Protein AF-A0A2R6FGX6-F1 (afdb_monomer_lite)

Foldseek 3Di:
DAQALVVLVVLQVPFDDPVVDDDWDKQAAQCLVVLLQLLQDPPRQADFDFDWDDDPPCPPVVDDDPPPHRFTETADQDPVSVVVVVVVCVVVVHDQVRDSHHYYHTPDTDTDDLCSALVLQVVDPRRVVSCVVVVDDSVRCRGRSSSSNSSNVSVVHQHDDPSNVSVDVVVDDD

Secondary structure (DSSP, 8-state):
----HHHHHHHHHHSPPGGGS---EEEESSTHHHHHHHHHSTT------EEES--GGG--TT------TT-EEEEE-SHHHHHHHHHHHHHTT--TTTSSSEEEE---EEEPPGGGTTHHHHTSTTTHHHHHHTT--HHHHHH-HHHHHHHHHHTT----HHHHHHHHHHH---

Structure (mmCIF, N/CA/C/O backbone):
data_AF-A0A2R6FGX6-F1
#
_entry.id   AF-A0A2R6FGX6-F1
#
loop_
_atom_site.group_PDB
_atom_site.id
_atom_site.type_symbol
_atom_site.label_atom_id
_atom_site.label_alt_id
_atom_site.label_comp_id
_atom_site.label_asym_id
_atom_site.label_entity_id
_atom_site.label_seq_id
_atom_site.pdbx_PDB_ins_code
_atom_site.Cartn_x
_atom_site.Cartn_y
_atom_site.Cartn_z
_atom_site.occupancy
_atom_site.B_iso_or_equiv
_atom_site.auth_seq_id
_atom_site.auth_comp_id
_atom_site.auth_asym_id
_atom_site.auth_atom_id
_atom_site.pdbx_PDB_model_num
ATOM 1 N N . MET A 1 1 ? -18.247 11.608 17.216 1.00 52.75 1 MET A N 1
ATOM 2 C CA . MET A 1 1 ? -18.459 10.147 17.323 1.00 52.75 1 MET A CA 1
ATOM 3 C C . MET A 1 1 ? -17.181 9.477 16.850 1.00 52.75 1 MET A C 1
ATOM 5 O O . MET A 1 1 ? -16.737 9.801 15.757 1.00 52.75 1 MET A O 1
ATOM 9 N N . GLU A 1 2 ? -16.521 8.686 17.693 1.00 66.75 2 GLU A N 1
ATOM 10 C CA . GLU A 1 2 ? -15.253 8.023 17.348 1.00 66.75 2 GLU A CA 1
ATOM 11 C C . GLU A 1 2 ? -15.461 6.918 16.302 1.00 66.75 2 GLU A C 1
ATOM 13 O O . GLU A 1 2 ? -16.575 6.418 16.127 1.00 66.75 2 GLU A O 1
ATOM 18 N N . LEU A 1 3 ? -14.401 6.572 15.564 1.00 82.81 3 LEU A N 1
ATOM 19 C CA . LEU A 1 3 ? -14.425 5.427 14.658 1.00 82.81 3 LEU A CA 1
ATOM 20 C C . LEU A 1 3 ? -14.544 4.158 15.508 1.00 82.81 3 LEU A C 1
ATOM 22 O O . LEU A 1 3 ? -13.632 3.842 16.261 1.00 82.81 3 LEU A O 1
ATOM 26 N N . SER A 1 4 ? -15.663 3.443 15.406 1.00 88.38 4 SER A N 1
ATOM 27 C CA . SER A 1 4 ? -15.879 2.258 16.237 1.00 88.38 4 SER A CA 1
ATOM 28 C C . SER A 1 4 ? -14.980 1.088 15.800 1.00 88.38 4 SER A C 1
ATOM 30 O O . SER A 1 4 ? -14.928 0.813 14.594 1.00 88.38 4 SER A O 1
ATOM 32 N N . PRO A 1 5 ? -14.413 0.314 16.742 1.00 93.38 5 PRO A N 1
ATOM 33 C CA . PRO A 1 5 ? -13.686 -0.928 16.458 1.00 93.38 5 PRO A CA 1
ATOM 34 C C . PRO A 1 5 ? -14.462 -1.924 15.577 1.00 93.38 5 PRO A C 1
ATOM 36 O O . PRO A 1 5 ? -13.885 -2.594 14.722 1.00 93.38 5 PRO A O 1
ATOM 39 N N . GLY A 1 6 ? -15.791 -1.989 15.733 1.00 94.06 6 GLY A N 1
ATOM 40 C CA . GLY A 1 6 ? -16.657 -2.876 14.946 1.00 94.06 6 GLY A CA 1
ATOM 41 C C . GLY A 1 6 ? -16.588 -2.625 13.436 1.00 94.06 6 GLY A C 1
ATOM 42 O O . GLY A 1 6 ? -16.419 -3.571 12.675 1.00 94.06 6 GLY A O 1
ATOM 43 N N . ILE A 1 7 ? -16.624 -1.356 13.011 1.00 93.00 7 ILE A N 1
ATOM 44 C CA . ILE A 1 7 ? -16.544 -0.972 11.588 1.00 93.00 7 ILE A CA 1
ATOM 45 C C . ILE A 1 7 ? -15.193 -1.369 10.981 1.00 93.00 7 ILE A C 1
ATOM 47 O O . ILE A 1 7 ? -15.148 -1.844 9.849 1.00 93.00 7 ILE A O 1
ATOM 51 N N . VAL A 1 8 ? -14.094 -1.208 11.727 1.00 95.88 8 VAL A N 1
ATOM 52 C CA . VAL A 1 8 ? -12.757 -1.639 11.282 1.00 95.88 8 VAL A CA 1
ATOM 53 C C . VAL A 1 8 ? -12.734 -3.153 11.076 1.00 95.88 8 VAL A C 1
ATOM 55 O O . VAL A 1 8 ? -12.351 -3.629 10.009 1.00 95.88 8 VAL A O 1
ATOM 58 N N . ARG A 1 9 ? -13.225 -3.917 12.059 1.00 95.88 9 ARG A N 1
ATOM 59 C CA . ARG A 1 9 ? -13.228 -5.384 11.997 1.00 95.88 9 ARG A CA 1
ATOM 60 C C . ARG A 1 9 ? -14.134 -5.935 10.897 1.00 95.88 9 ARG A C 1
ATOM 62 O O . ARG A 1 9 ? -13.801 -6.945 10.280 1.00 95.88 9 ARG A O 1
ATOM 69 N N . GLU A 1 10 ? -15.275 -5.297 10.662 1.00 95.94 10 GLU A N 1
ATOM 70 C CA . GLU A 1 10 ? -16.194 -5.673 9.588 1.00 95.94 10 GLU A CA 1
ATOM 71 C C . GLU A 1 10 ? -15.601 -5.381 8.209 1.00 95.94 10 GLU A C 1
ATOM 73 O O . GLU A 1 10 ? -15.636 -6.254 7.342 1.00 95.94 10 GLU A O 1
ATOM 78 N N . HIS A 1 11 ? -14.963 -4.220 8.034 1.00 96.50 11 HIS A N 1
ATOM 79 C CA . HIS A 1 11 ? -14.256 -3.892 6.797 1.00 96.50 11 HIS A CA 1
ATOM 80 C C . HIS A 1 11 ? -13.148 -4.910 6.485 1.00 96.50 11 HIS A C 1
ATOM 82 O O . HIS A 1 11 ? -13.057 -5.395 5.358 1.00 96.50 11 HIS A O 1
ATOM 88 N N . ASP A 1 12 ? -12.352 -5.287 7.488 1.00 97.19 12 ASP A N 1
ATOM 89 C CA . ASP A 1 12 ? -11.282 -6.275 7.324 1.00 97.19 12 ASP A CA 1
ATOM 90 C C . ASP A 1 12 ? -11.817 -7.670 6.989 1.00 97.19 12 ASP A C 1
ATOM 92 O O . ASP A 1 12 ? -11.253 -8.354 6.135 1.00 97.19 12 ASP A O 1
ATOM 96 N N . ARG A 1 13 ? -12.931 -8.083 7.607 1.00 96.19 13 ARG A N 1
ATOM 97 C CA . ARG A 1 13 ? -13.581 -9.373 7.329 1.00 96.19 13 ARG A CA 1
ATOM 98 C C . ARG A 1 13 ? -14.221 -9.424 5.939 1.00 96.19 13 ARG A C 1
ATOM 100 O O . ARG A 1 13 ? -14.256 -10.493 5.336 1.00 96.19 13 ARG A O 1
ATOM 107 N N . ALA A 1 14 ? -14.761 -8.307 5.460 1.00 96.00 14 ALA A N 1
ATOM 108 C CA . ALA A 1 14 ? -15.419 -8.224 4.158 1.00 96.00 14 ALA A CA 1
ATOM 109 C C . ALA A 1 14 ? -14.427 -8.152 2.984 1.00 96.00 14 ALA A C 1
ATOM 111 O O . ALA A 1 14 ? -14.812 -8.370 1.834 1.00 96.00 14 ALA A O 1
ATOM 112 N N . ALA A 1 15 ? -13.162 -7.826 3.252 1.00 96.06 15 ALA A N 1
ATOM 113 C CA . ALA A 1 15 ? -12.145 -7.714 2.222 1.00 96.06 15 ALA A CA 1
ATOM 114 C C . ALA A 1 15 ? -11.817 -9.078 1.584 1.00 96.06 15 ALA A C 1
ATOM 116 O O . AL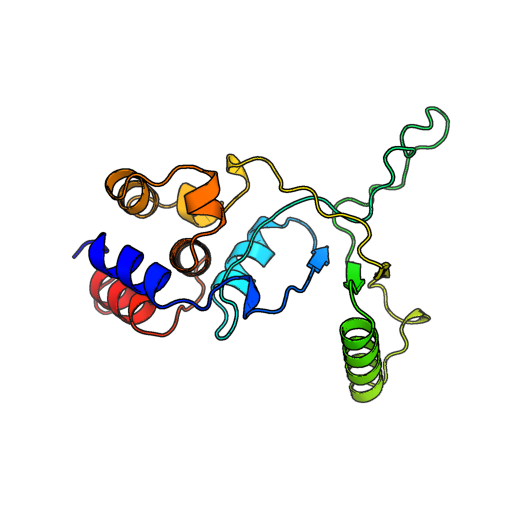A A 1 15 ? -11.733 -10.084 2.292 1.00 96.06 15 ALA A O 1
ATOM 117 N N . PRO A 1 16 ? -11.538 -9.122 0.266 1.00 96.44 16 PRO A N 1
ATOM 118 C CA . PRO A 1 16 ? -11.081 -10.340 -0.391 1.00 96.44 16 PRO A CA 1
ATOM 119 C C . PRO A 1 16 ? -9.849 -10.949 0.292 1.00 96.44 16 PRO A C 1
ATOM 121 O O . PRO A 1 16 ? -8.954 -10.229 0.763 1.00 96.44 16 PRO A O 1
ATOM 124 N N . ASP A 1 17 ? -9.787 -12.281 0.308 1.00 94.00 17 ASP A N 1
ATOM 125 C CA . ASP A 1 17 ? -8.607 -13.018 0.760 1.00 94.00 17 ASP A CA 1
ATOM 126 C C . ASP A 1 17 ? -7.388 -12.651 -0.109 1.00 94.00 17 ASP A C 1
ATOM 128 O O . ASP A 1 17 ? -7.549 -12.491 -1.324 1.00 94.00 17 ASP A O 1
ATOM 132 N N . PRO A 1 18 ? -6.174 -12.520 0.459 1.00 90.56 18 PRO A N 1
ATOM 133 C CA . PRO A 1 18 ? -4.964 -12.264 -0.316 1.00 90.56 18 PRO A CA 1
ATOM 134 C C . PRO A 1 18 ? -4.778 -13.163 -1.549 1.00 90.56 18 PRO A C 1
ATOM 136 O O . PRO A 1 18 ? -4.323 -12.665 -2.578 1.00 90.56 18 PRO A O 1
ATOM 139 N N . VAL A 1 19 ? -5.165 -14.446 -1.504 1.00 92.56 19 VAL A N 1
ATOM 140 C CA . VAL A 1 19 ? -5.026 -15.362 -2.658 1.00 92.56 19 VAL A CA 1
ATOM 141 C C . VAL A 1 19 ? -5.995 -15.055 -3.801 1.00 92.56 19 VAL A C 1
ATOM 143 O O . VAL A 1 19 ? -5.763 -15.474 -4.931 1.00 92.56 19 VAL A O 1
ATOM 146 N N . ALA A 1 20 ? -7.073 -14.324 -3.514 1.00 95.44 20 ALA A N 1
ATOM 147 C CA . ALA A 1 20 ? -8.050 -13.862 -4.494 1.00 95.44 20 ALA A CA 1
ATOM 148 C C . ALA A 1 20 ? -7.705 -12.470 -5.057 1.00 95.44 20 ALA A C 1
ATOM 150 O O . ALA A 1 20 ? -8.487 -11.903 -5.819 1.00 95.44 20 ALA A O 1
ATOM 151 N N . THR A 1 21 ? -6.556 -11.904 -4.676 1.00 96.06 21 THR A N 1
ATOM 152 C CA . THR A 1 21 ? -6.096 -10.588 -5.130 1.00 96.06 21 THR A CA 1
ATOM 153 C C . THR A 1 21 ? -4.796 -10.687 -5.914 1.00 96.06 21 THR A C 1
ATOM 155 O O . THR A 1 21 ? -3.949 -11.538 -5.651 1.00 96.06 21 THR A O 1
ATOM 158 N N . GLU A 1 22 ? -4.607 -9.770 -6.858 1.00 95.81 22 GLU A N 1
ATOM 159 C CA . GLU A 1 22 ? -3.323 -9.587 -7.530 1.00 95.81 22 GLU A CA 1
ATOM 160 C C . GLU A 1 22 ? -2.450 -8.570 -6.781 1.00 95.81 22 GLU A C 1
ATOM 162 O O . GLU A 1 22 ? -2.943 -7.688 -6.078 1.00 95.81 22 GLU A O 1
ATOM 167 N N . THR A 1 23 ? -1.127 -8.674 -6.932 1.00 95.62 23 THR A N 1
ATOM 168 C CA . THR A 1 23 ? -0.162 -7.771 -6.284 1.00 95.62 23 THR A CA 1
ATOM 169 C C . THR A 1 23 ? 0.687 -7.046 -7.318 1.00 95.62 23 THR A C 1
ATOM 171 O O . THR A 1 23 ? 1.404 -7.689 -8.081 1.00 95.62 23 THR A O 1
ATOM 174 N N . ALA A 1 24 ? 0.687 -5.714 -7.282 1.00 96.19 24 ALA A N 1
ATOM 175 C CA . ALA A 1 24 ? 1.621 -4.872 -8.029 1.00 96.19 24 ALA A CA 1
ATOM 176 C C . ALA A 1 24 ? 2.703 -4.299 -7.097 1.00 96.19 24 ALA A C 1
ATOM 178 O O . ALA A 1 24 ? 2.461 -4.082 -5.910 1.00 96.19 24 ALA A O 1
ATOM 179 N N . THR A 1 25 ? 3.917 -4.068 -7.606 1.00 96.38 25 THR A N 1
ATOM 180 C CA . THR A 1 25 ? 5.037 -3.532 -6.813 1.00 96.38 25 THR A CA 1
ATOM 181 C C . THR A 1 25 ? 5.712 -2.377 -7.541 1.00 96.38 25 THR A C 1
ATOM 183 O O . THR A 1 25 ? 6.096 -2.493 -8.705 1.00 96.38 25 THR A O 1
ATOM 186 N N . PHE A 1 26 ? 5.885 -1.264 -6.828 1.00 94.25 26 PHE A N 1
ATOM 187 C CA . PHE A 1 26 ? 6.415 -0.015 -7.367 1.00 94.25 26 PHE A CA 1
ATOM 188 C C . PHE A 1 26 ? 7.494 0.565 -6.444 1.00 94.25 26 PHE A C 1
ATOM 190 O O . PHE A 1 26 ? 7.370 0.504 -5.222 1.00 94.25 26 PHE A O 1
ATOM 197 N N . GLY A 1 27 ? 8.525 1.173 -7.028 1.00 92.00 27 GLY A N 1
ATOM 198 C CA . GLY A 1 27 ? 9.424 2.118 -6.368 1.00 92.00 27 GLY A CA 1
ATOM 199 C C . GLY A 1 27 ? 9.076 3.530 -6.829 1.00 92.00 27 GLY A C 1
ATOM 200 O O . GLY A 1 27 ? 9.127 3.796 -8.024 1.00 92.00 27 GLY A O 1
ATOM 201 N N . LEU A 1 28 ? 8.664 4.410 -5.912 1.00 91.06 28 LEU A N 1
ATOM 202 C CA . LEU A 1 28 ? 8.098 5.733 -6.236 1.00 91.06 28 LEU A CA 1
ATOM 203 C C . LEU A 1 28 ? 8.586 6.823 -5.271 1.00 91.06 28 LEU A C 1
ATOM 205 O O . LEU A 1 28 ? 7.811 7.658 -4.806 1.00 91.06 28 LEU A O 1
ATOM 209 N N . GLY A 1 29 ? 9.866 6.798 -4.904 1.00 87.62 29 GLY A N 1
ATOM 210 C CA . GLY A 1 29 ? 10.372 7.729 -3.899 1.00 87.62 29 GLY A CA 1
ATOM 211 C C . GLY A 1 29 ? 10.193 7.229 -2.460 1.00 87.62 29 GLY A C 1
ATOM 212 O O . GLY A 1 29 ? 10.322 6.036 -2.182 1.00 87.62 29 GLY A O 1
ATOM 213 N N . CYS A 1 30 ? 9.923 8.162 -1.537 1.00 91.81 30 CYS A N 1
ATOM 214 C CA . CYS A 1 30 ? 9.548 7.834 -0.162 1.00 91.81 30 CYS A CA 1
ATOM 215 C C . CYS A 1 30 ? 8.234 7.065 -0.214 1.00 91.81 30 CYS A C 1
ATOM 217 O O . CYS A 1 30 ? 7.260 7.576 -0.759 1.00 91.81 30 CYS A O 1
ATOM 219 N N . PHE A 1 31 ? 8.190 5.863 0.349 1.00 95.56 31 PHE A N 1
ATOM 220 C CA . PHE A 1 31 ? 7.034 4.983 0.209 1.00 95.56 31 PHE A CA 1
ATOM 221 C C . PHE A 1 31 ? 5.832 5.387 1.076 1.00 95.56 31 PHE A C 1
ATOM 223 O O . PHE A 1 31 ? 4.740 4.900 0.815 1.00 95.56 31 PHE A O 1
ATOM 230 N N . TRP A 1 32 ? 5.978 6.292 2.054 1.00 97.12 32 TRP A N 1
ATOM 231 C CA . TRP A 1 32 ? 4.857 6.726 2.905 1.00 97.12 32 TRP A CA 1
ATOM 232 C C . TRP A 1 32 ? 3.740 7.416 2.116 1.00 97.12 32 TRP A C 1
ATOM 234 O O . TRP A 1 32 ? 2.565 7.133 2.331 1.00 97.12 32 TRP A O 1
ATOM 244 N N . GLY A 1 33 ? 4.105 8.292 1.174 1.00 96.19 33 GLY A N 1
ATOM 245 C CA . GLY A 1 33 ? 3.138 8.971 0.307 1.00 96.19 33 GLY A CA 1
ATOM 246 C C . GLY A 1 33 ? 2.371 7.986 -0.588 1.00 96.19 33 GLY A C 1
ATOM 247 O O . GLY A 1 33 ? 1.144 7.960 -0.536 1.00 96.19 33 GLY A O 1
ATOM 248 N N . PRO A 1 34 ? 3.061 7.143 -1.381 1.00 97.38 34 PRO A N 1
ATOM 249 C CA . PRO A 1 34 ? 2.441 6.073 -2.155 1.00 97.38 34 PRO A CA 1
ATOM 250 C C . PRO A 1 34 ? 1.594 5.107 -1.316 1.00 97.38 34 PRO A C 1
ATOM 252 O O . PRO A 1 34 ? 0.500 4.776 -1.754 1.00 97.38 34 PRO A O 1
ATOM 255 N N . ASP A 1 35 ? 2.043 4.690 -0.127 1.00 98.56 35 ASP A N 1
ATOM 256 C CA . ASP A 1 35 ? 1.280 3.800 0.763 1.00 98.56 35 ASP A CA 1
ATOM 257 C C . ASP A 1 35 ? -0.091 4.387 1.106 1.00 98.56 35 ASP A C 1
ATOM 259 O O . ASP A 1 35 ? -1.117 3.737 0.915 1.00 98.56 35 ASP A O 1
ATOM 263 N N . ALA A 1 36 ? -0.125 5.651 1.532 1.00 98.19 36 ALA A N 1
ATOM 264 C CA 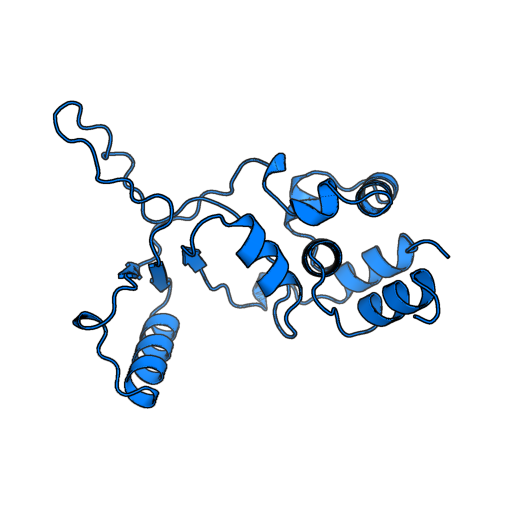. ALA A 1 36 ? -1.373 6.338 1.838 1.00 98.19 36 ALA A CA 1
ATOM 265 C C . ALA A 1 36 ? -2.228 6.570 0.582 1.00 98.19 36 ALA A C 1
ATOM 267 O O . ALA A 1 36 ? -3.432 6.307 0.585 1.00 98.19 36 ALA A O 1
ATOM 268 N N . ARG A 1 37 ? -1.607 7.018 -0.517 1.00 97.69 37 ARG A N 1
ATOM 269 C CA . ARG A 1 37 ? -2.317 7.323 -1.763 1.00 97.69 37 ARG A CA 1
ATOM 270 C C . ARG A 1 37 ? -2.969 6.086 -2.369 1.00 97.69 37 ARG A C 1
ATOM 272 O O . ARG A 1 37 ? -4.151 6.139 -2.681 1.00 97.69 37 ARG A O 1
ATOM 279 N N . PHE A 1 38 ? -2.224 4.991 -2.537 1.00 98.12 38 PHE A N 1
ATOM 280 C CA . PHE A 1 38 ? -2.783 3.733 -3.037 1.00 98.12 38 PHE A CA 1
ATOM 281 C C . PHE A 1 38 ? -3.770 3.134 -2.042 1.00 98.12 38 PHE A C 1
ATOM 283 O O . PHE A 1 38 ? -4.813 2.647 -2.467 1.00 98.12 38 PHE A O 1
ATOM 290 N N . GLY A 1 39 ? -3.487 3.225 -0.738 1.00 97.81 39 GLY A N 1
ATOM 291 C CA . GLY A 1 39 ? -4.383 2.758 0.313 1.00 97.81 39 GLY A CA 1
ATOM 292 C C . GLY A 1 39 ? -5.790 3.336 0.173 1.00 97.81 39 GLY A C 1
ATOM 293 O O . GLY A 1 39 ? -6.760 2.594 0.275 1.00 97.81 39 GLY A O 1
ATOM 294 N N . ALA A 1 40 ? -5.925 4.617 -0.174 1.00 97.12 40 ALA A N 1
ATOM 295 C CA . ALA A 1 40 ? -7.224 5.261 -0.371 1.00 97.12 40 ALA A CA 1
ATOM 296 C C . ALA A 1 40 ? -7.992 4.817 -1.634 1.00 97.12 40 ALA A C 1
ATOM 298 O O . ALA A 1 40 ? -9.216 4.928 -1.664 1.00 97.12 40 ALA A O 1
ATOM 299 N N . LEU A 1 41 ? -7.317 4.298 -2.667 1.00 96.44 41 LEU A N 1
ATOM 300 C CA . LEU A 1 41 ? -7.952 4.022 -3.962 1.00 96.44 41 LEU A CA 1
ATOM 301 C C . LEU A 1 41 ? -8.981 2.890 -3.890 1.00 96.44 41 LEU A C 1
ATOM 303 O O . LEU A 1 41 ? -8.776 1.869 -3.231 1.00 96.44 41 LEU A O 1
ATOM 307 N N . GLU A 1 42 ? -10.082 3.044 -4.620 1.00 93.38 42 GLU A N 1
ATOM 308 C CA . GLU A 1 42 ? -11.034 1.959 -4.847 1.00 93.38 42 GLU A CA 1
ATOM 309 C C . GLU A 1 42 ? -10.360 0.801 -5.605 1.00 93.38 42 GLU A C 1
ATOM 311 O O . GLU A 1 42 ? -9.502 1.014 -6.461 1.00 93.38 42 GLU A O 1
ATOM 316 N N . GLY A 1 43 ? -10.692 -0.438 -5.241 1.00 94.62 43 GLY A N 1
ATOM 317 C CA . GLY A 1 43 ? -10.073 -1.647 -5.798 1.00 94.62 43 GLY A CA 1
ATOM 318 C C . GLY A 1 43 ? -8.737 -2.047 -5.156 1.00 94.62 43 GLY A C 1
ATOM 319 O O . GLY A 1 43 ? -8.395 -3.228 -5.165 1.00 94.62 43 GLY A O 1
ATOM 320 N N . VAL A 1 44 ? -8.006 -1.125 -4.517 1.00 97.25 44 VAL A N 1
ATOM 321 C CA . VAL A 1 44 ? -6.829 -1.487 -3.706 1.00 97.25 44 VAL A CA 1
ATOM 322 C C . VAL A 1 44 ? -7.297 -2.035 -2.362 1.00 97.25 44 VAL A C 1
ATOM 324 O O . VAL A 1 44 ? -7.904 -1.315 -1.572 1.00 97.25 44 VAL A O 1
ATOM 327 N N . VAL A 1 45 ? -7.017 -3.311 -2.095 1.00 97.50 45 VAL A N 1
ATOM 328 C CA . VAL A 1 45 ? -7.462 -3.977 -0.860 1.00 97.50 45 VAL A CA 1
ATOM 329 C C . VAL A 1 45 ? -6.482 -3.741 0.288 1.00 97.50 45 VAL A C 1
ATOM 331 O O . VAL A 1 45 ? -6.899 -3.403 1.388 1.00 97.50 45 VAL A O 1
ATOM 334 N N . ARG A 1 46 ? -5.177 -3.907 0.041 1.00 97.75 46 ARG A N 1
ATOM 335 C CA . ARG A 1 46 ? -4.104 -3.793 1.041 1.00 97.75 46 ARG A CA 1
ATOM 336 C C . ARG A 1 46 ? -2.898 -3.089 0.436 1.00 97.75 46 ARG A C 1
ATOM 338 O O . ARG A 1 46 ? -2.662 -3.170 -0.769 1.00 97.75 46 ARG A O 1
ATOM 345 N N . THR A 1 47 ? -2.104 -2.456 1.287 1.00 98.44 47 THR A N 1
ATOM 346 C CA . THR A 1 47 ? -0.807 -1.876 0.928 1.00 98.44 47 THR A CA 1
ATOM 347 C C . THR A 1 47 ? 0.233 -2.262 1.969 1.00 98.44 47 THR A C 1
ATOM 349 O O . THR A 1 47 ? -0.087 -2.436 3.142 1.00 98.44 47 THR A O 1
ATOM 352 N N . ARG A 1 48 ? 1.491 -2.391 1.557 1.00 97.88 48 ARG A N 1
ATOM 353 C CA . ARG A 1 48 ? 2.636 -2.580 2.455 1.00 97.88 48 ARG A CA 1
ATOM 354 C C . ARG A 1 48 ? 3.862 -1.937 1.840 1.00 97.88 48 ARG A C 1
ATOM 356 O O . ARG A 1 48 ? 4.000 -1.913 0.616 1.00 97.88 48 ARG A O 1
ATOM 363 N N . VAL A 1 49 ? 4.757 -1.454 2.686 1.00 98.25 49 VAL A N 1
ATOM 364 C CA . VAL A 1 49 ? 5.979 -0.775 2.250 1.00 98.25 49 VAL A CA 1
ATOM 365 C C . VAL A 1 49 ? 7.212 -1.612 2.538 1.00 98.25 49 VAL A C 1
ATOM 367 O O . VAL A 1 49 ? 7.212 -2.462 3.432 1.00 98.25 49 VAL A O 1
ATOM 370 N N . GLY A 1 50 ? 8.254 -1.421 1.735 1.00 95.81 50 GLY A N 1
ATOM 371 C CA . GLY A 1 50 ? 9.437 -2.262 1.790 1.00 95.81 50 GLY A CA 1
ATOM 372 C C . GLY A 1 50 ? 10.468 -1.943 0.726 1.00 95.81 50 GLY A C 1
ATOM 373 O O . GLY A 1 50 ? 10.402 -0.924 0.036 1.00 95.81 50 GLY A O 1
ATOM 374 N N . TYR A 1 51 ? 11.425 -2.852 0.613 1.00 93.38 51 TYR A N 1
ATOM 375 C CA . TYR A 1 51 ? 12.604 -2.731 -0.226 1.00 93.38 51 TYR A CA 1
ATOM 376 C C . TYR A 1 51 ? 12.604 -3.828 -1.300 1.00 93.38 51 TYR A C 1
ATOM 378 O O . TYR A 1 51 ? 12.385 -5.007 -1.009 1.00 93.38 51 TYR A O 1
ATOM 386 N N . ALA A 1 52 ? 12.869 -3.440 -2.547 1.00 90.19 52 ALA A N 1
ATOM 387 C CA . ALA A 1 52 ? 12.972 -4.326 -3.707 1.00 90.19 52 ALA A CA 1
ATOM 388 C C . ALA A 1 52 ? 13.977 -3.758 -4.729 1.00 90.19 52 ALA A C 1
ATOM 390 O O . ALA A 1 52 ? 14.314 -2.576 -4.678 1.00 90.19 52 ALA A O 1
ATOM 391 N N . GLY A 1 53 ? 14.476 -4.599 -5.641 1.00 83.69 53 GLY A N 1
ATOM 392 C CA . GLY A 1 53 ? 15.398 -4.192 -6.719 1.00 83.69 53 GLY A CA 1
ATOM 393 C C . GLY A 1 53 ? 16.864 -3.985 -6.309 1.00 83.69 53 GLY A C 1
ATOM 394 O O . GLY A 1 53 ? 17.684 -3.585 -7.130 1.00 83.69 53 GLY A O 1
ATOM 395 N N . GLY A 1 54 ? 17.218 -4.248 -5.048 1.00 73.75 54 GLY A N 1
ATOM 396 C CA . GLY A 1 54 ? 18.608 -4.273 -4.589 1.00 73.75 54 GLY A CA 1
ATOM 397 C C . GLY A 1 54 ? 19.233 -5.664 -4.713 1.00 73.75 54 GLY A C 1
ATOM 398 O O . GLY A 1 54 ? 18.581 -6.671 -4.446 1.00 73.75 54 GLY A O 1
ATOM 399 N N . THR A 1 55 ? 20.519 -5.726 -5.048 1.00 60.94 55 THR A N 1
ATOM 400 C CA . THR A 1 55 ? 21.339 -6.942 -4.935 1.00 60.94 55 THR A CA 1
ATOM 401 C C . THR A 1 55 ? 22.034 -6.948 -3.571 1.00 60.94 55 THR A C 1
ATOM 403 O O . THR A 1 55 ? 22.640 -5.942 -3.199 1.00 60.94 55 THR A O 1
ATOM 406 N N . ARG A 1 56 ? 22.002 -8.063 -2.818 1.00 51.34 56 ARG A N 1
ATOM 407 C CA . ARG A 1 56 ? 22.797 -8.198 -1.570 1.00 51.34 56 ARG A CA 1
ATOM 408 C C . ARG A 1 56 ? 24.302 -8.001 -1.817 1.00 51.34 56 ARG A C 1
ATOM 410 O O . ARG A 1 56 ? 24.999 -7.540 -0.922 1.00 51.34 56 ARG A O 1
ATOM 417 N N . ASP A 1 57 ? 24.759 -8.239 -3.045 1.00 47.97 57 ASP A N 1
ATOM 418 C CA . ASP A 1 57 ? 26.150 -8.069 -3.488 1.00 47.97 57 ASP A CA 1
ATOM 419 C C . ASP A 1 57 ? 26.552 -6.608 -3.777 1.00 47.97 57 ASP A C 1
ATOM 421 O O . ASP A 1 57 ? 27.653 -6.348 -4.250 1.00 47.97 57 ASP A O 1
ATOM 425 N N . ALA A 1 58 ? 25.688 -5.621 -3.501 1.00 49.16 58 ALA A N 1
ATOM 426 C CA . ALA A 1 58 ? 25.998 -4.204 -3.731 1.00 49.16 58 ALA A CA 1
ATOM 427 C C . ALA A 1 58 ? 26.977 -3.594 -2.704 1.00 49.16 58 ALA A C 1
ATOM 429 O O . ALA A 1 58 ? 27.288 -2.407 -2.801 1.00 49.16 58 ALA A O 1
ATOM 430 N N . HIS A 1 59 ? 27.478 -4.375 -1.740 1.00 45.78 59 HIS A N 1
ATOM 431 C CA . HIS A 1 59 ? 28.569 -3.951 -0.862 1.00 45.78 59 HIS A CA 1
ATOM 432 C C . HIS A 1 59 ? 29.936 -4.231 -1.516 1.00 45.78 59 HIS A C 1
ATOM 434 O O . HIS A 1 59 ? 30.756 -4.980 -0.990 1.00 45.78 59 HIS A O 1
ATOM 440 N N . ASP A 1 60 ? 30.196 -3.609 -2.666 1.00 48.12 60 ASP A N 1
ATOM 441 C CA . ASP A 1 60 ? 31.549 -3.491 -3.214 1.00 48.12 60 ASP A CA 1
ATOM 442 C C . ASP A 1 60 ? 32.200 -2.228 -2.617 1.00 48.12 60 ASP A C 1
ATOM 444 O O . ASP A 1 60 ? 31.768 -1.114 -2.931 1.00 48.12 60 ASP A O 1
ATOM 448 N N . PRO A 1 61 ? 33.227 -2.352 -1.755 1.00 50.28 61 PRO A N 1
ATOM 449 C CA . PRO A 1 61 ? 33.884 -1.199 -1.138 1.00 50.28 61 PRO A CA 1
ATOM 450 C C . PRO A 1 61 ? 34.579 -0.275 -2.155 1.00 50.28 61 PRO A C 1
ATOM 452 O O . PRO A 1 61 ? 34.916 0.854 -1.806 1.00 50.28 61 PRO A O 1
ATOM 455 N N . ASN A 1 62 ? 34.763 -0.713 -3.406 1.00 46.50 62 ASN A N 1
ATOM 456 C CA . ASN A 1 62 ? 35.345 0.077 -4.494 1.00 46.50 62 ASN A CA 1
ATOM 457 C C . ASN A 1 62 ? 34.291 0.691 -5.431 1.00 46.50 62 ASN A C 1
ATOM 459 O O . ASN A 1 62 ? 34.643 1.412 -6.368 1.00 46.50 62 ASN A O 1
ATOM 463 N N . ARG A 1 63 ? 32.997 0.431 -5.200 1.00 43.53 63 ARG A N 1
ATOM 464 C CA . ARG A 1 63 ? 31.903 0.906 -6.053 1.00 43.53 63 ARG A CA 1
ATOM 465 C C . ARG A 1 63 ? 30.736 1.415 -5.215 1.00 43.53 63 ARG A C 1
ATOM 467 O O . ARG A 1 63 ? 29.834 0.677 -4.835 1.00 43.53 63 ARG A O 1
ATOM 474 N N . GLN A 1 64 ? 30.688 2.731 -5.023 1.00 45.44 64 GLN A N 1
ATOM 475 C CA . GLN A 1 64 ? 29.497 3.395 -4.502 1.00 45.44 64 GLN A CA 1
ATOM 476 C C . GLN A 1 64 ? 28.368 3.283 -5.539 1.00 45.44 64 GLN A C 1
ATOM 478 O O . GLN A 1 64 ? 28.438 3.878 -6.619 1.00 45.44 64 GLN A O 1
ATOM 483 N N . VAL A 1 65 ? 27.299 2.547 -5.229 1.00 52.81 65 VAL A N 1
ATOM 484 C CA . VAL A 1 65 ? 26.072 2.623 -6.031 1.00 52.81 65 VAL A CA 1
ATOM 485 C C . VAL A 1 65 ? 25.560 4.069 -6.015 1.00 52.81 65 VAL A C 1
ATOM 487 O O . VAL A 1 65 ? 25.431 4.684 -4.952 1.00 52.81 65 VAL A O 1
ATOM 490 N N . ARG A 1 66 ? 25.279 4.651 -7.192 1.00 58.69 66 ARG A N 1
ATOM 491 C CA . ARG A 1 66 ? 24.545 5.927 -7.261 1.00 58.69 66 ARG A CA 1
ATOM 492 C C . ARG A 1 66 ? 23.223 5.690 -6.539 1.00 58.69 66 ARG A C 1
ATOM 494 O O . ARG A 1 66 ? 22.537 4.753 -6.926 1.00 58.69 66 ARG A O 1
ATOM 501 N N . LYS A 1 67 ? 22.915 6.465 -5.490 1.00 59.81 67 LYS A N 1
ATOM 502 C CA . LYS A 1 67 ? 21.738 6.282 -4.616 1.00 59.81 67 LYS A CA 1
ATOM 503 C C . LYS A 1 67 ? 20.520 5.820 -5.434 1.00 59.81 67 LYS A C 1
ATOM 505 O O . LYS A 1 67 ? 19.926 6.613 -6.156 1.00 59.81 67 LYS A O 1
ATOM 510 N N . THR A 1 68 ? 20.202 4.527 -5.366 1.00 61.28 68 THR A N 1
ATOM 511 C CA . THR A 1 68 ? 19.045 3.925 -6.052 1.00 61.28 68 THR A CA 1
ATOM 512 C C . THR A 1 68 ? 17.764 4.129 -5.253 1.00 61.28 68 THR A C 1
ATOM 514 O O . THR A 1 68 ? 16.666 4.018 -5.793 1.00 61.28 68 THR A O 1
ATOM 517 N N . GLN A 1 69 ? 17.908 4.477 -3.970 1.00 63.03 69 GLN A N 1
ATOM 518 C CA . GLN A 1 69 ? 16.828 4.969 -3.132 1.00 63.03 69 GLN A CA 1
ATOM 519 C C . GLN A 1 69 ? 16.151 6.144 -3.848 1.00 63.03 69 GLN A C 1
ATOM 521 O O . GLN A 1 69 ? 16.830 7.052 -4.325 1.00 63.03 69 GLN A O 1
ATOM 526 N N . TYR A 1 70 ? 14.822 6.111 -3.909 1.00 63.53 70 TYR A N 1
ATOM 527 C CA . TYR A 1 70 ? 13.963 7.102 -4.563 1.00 63.53 70 TYR A CA 1
ATOM 528 C C . TYR A 1 70 ? 13.857 7.057 -6.096 1.00 63.53 70 TYR A C 1
ATOM 530 O O . TYR A 1 70 ? 13.201 7.923 -6.670 1.00 63.53 70 TYR A O 1
ATOM 538 N N . GLN A 1 71 ? 14.438 6.064 -6.775 1.00 77.00 71 GLN A N 1
ATOM 539 C CA . GLN A 1 71 ? 14.209 5.899 -8.214 1.00 77.00 71 GLN A CA 1
ATOM 540 C C . GLN A 1 71 ? 12.789 5.405 -8.521 1.00 77.00 71 GLN A C 1
ATOM 542 O O . GLN A 1 71 ? 12.200 4.654 -7.743 1.00 77.00 71 GLN A O 1
ATOM 547 N N . ASN A 1 72 ? 12.273 5.808 -9.686 1.00 82.44 72 ASN A N 1
ATOM 548 C CA . ASN A 1 72 ? 11.005 5.316 -10.215 1.00 82.44 72 ASN A CA 1
ATOM 549 C C . ASN A 1 72 ? 11.223 3.950 -10.869 1.00 82.44 72 ASN A C 1
ATOM 551 O O . ASN A 1 72 ? 11.958 3.846 -11.856 1.00 82.44 72 ASN A O 1
ATOM 555 N N . VAL A 1 73 ? 10.594 2.913 -10.321 1.00 87.94 73 VAL A N 1
ATOM 556 C CA . VAL A 1 73 ? 10.688 1.537 -10.817 1.00 87.94 73 VAL A CA 1
ATOM 557 C C . VAL A 1 73 ? 9.309 0.891 -10.799 1.00 87.94 73 VAL A C 1
ATOM 559 O O . VAL A 1 73 ? 8.593 0.978 -9.803 1.00 87.94 73 VAL A O 1
ATOM 562 N N . VAL A 1 74 ? 8.944 0.200 -11.872 1.00 89.31 74 VAL A N 1
ATOM 563 C CA . VAL A 1 74 ? 7.815 -0.732 -11.882 1.00 89.31 74 VAL A CA 1
ATOM 564 C C . VAL A 1 74 ? 8.368 -2.148 -11.926 1.00 89.31 74 VAL A C 1
ATOM 566 O O . VAL A 1 74 ? 9.120 -2.495 -12.837 1.00 89.31 74 VAL A O 1
ATOM 569 N N . PHE A 1 75 ? 7.994 -2.974 -10.950 1.00 91.50 75 PHE A N 1
ATOM 570 C CA . PHE A 1 75 ? 8.423 -4.365 -10.899 1.00 91.50 75 PHE A CA 1
ATOM 571 C C . PHE A 1 75 ? 7.317 -5.288 -11.422 1.00 91.50 75 PHE A C 1
ATOM 573 O O . PHE A 1 75 ? 6.279 -5.457 -10.785 1.00 91.50 75 PHE A O 1
ATOM 580 N N . ALA A 1 76 ? 7.558 -5.923 -12.567 1.00 91.81 76 ALA A N 1
ATOM 581 C CA . ALA A 1 76 ? 6.694 -6.945 -13.142 1.00 91.81 76 ALA A CA 1
ATOM 582 C C . ALA A 1 76 ? 7.103 -8.340 -12.638 1.00 91.81 76 ALA A C 1
ATOM 584 O O . ALA A 1 76 ? 8.126 -8.912 -13.048 1.00 91.81 76 ALA A O 1
ATOM 585 N N . ALA A 1 77 ? 6.296 -8.893 -11.736 1.00 91.38 77 ALA A N 1
ATOM 586 C CA . ALA A 1 77 ? 6.475 -10.222 -11.161 1.00 91.38 77 ALA A CA 1
ATOM 587 C C . ALA A 1 77 ? 6.025 -11.335 -12.123 1.00 91.38 77 ALA A C 1
ATOM 589 O O . ALA A 1 77 ? 6.659 -12.388 -12.180 1.00 91.38 77 ALA A O 1
ATOM 590 N N . THR A 1 78 ? 4.982 -11.093 -12.924 1.00 93.44 78 THR A N 1
ATOM 591 C CA . THR A 1 78 ? 4.385 -12.088 -13.837 1.00 93.44 78 THR A CA 1
ATOM 592 C C . THR A 1 78 ? 4.494 -11.678 -15.308 1.00 93.44 78 THR A C 1
ATOM 594 O O . THR A 1 78 ? 4.800 -10.528 -15.624 1.00 93.44 78 THR A O 1
ATOM 597 N N . ALA A 1 79 ? 4.260 -12.625 -16.226 1.00 93.06 79 ALA A N 1
ATOM 598 C CA . ALA A 1 79 ? 4.168 -12.333 -17.661 1.00 93.06 79 ALA A CA 1
ATOM 599 C C . ALA A 1 79 ? 2.986 -11.401 -17.970 1.00 93.06 79 ALA A C 1
ATOM 601 O O . ALA A 1 79 ? 3.186 -10.382 -18.620 1.00 93.06 79 ALA A O 1
ATOM 602 N N . ALA A 1 80 ? 1.815 -11.670 -17.381 1.00 94.38 80 ALA A N 1
ATOM 603 C CA . ALA A 1 80 ? 0.631 -10.822 -17.517 1.00 94.38 80 ALA A CA 1
ATOM 604 C C . ALA A 1 80 ? 0.904 -9.365 -17.100 1.00 94.38 80 ALA A C 1
ATOM 606 O O . ALA A 1 80 ? 0.513 -8.437 -17.793 1.00 94.38 80 ALA A O 1
ATOM 607 N N . GLN A 1 81 ? 1.664 -9.133 -16.022 1.00 95.12 81 GLN A N 1
ATOM 608 C CA . GLN A 1 81 ? 2.057 -7.772 -15.637 1.00 95.12 81 GLN A CA 1
ATOM 609 C C . GLN A 1 81 ? 2.973 -7.099 -16.663 1.00 95.12 81 GLN A C 1
ATOM 611 O O . GLN A 1 81 ? 2.853 -5.895 -16.879 1.00 95.12 81 GLN A O 1
ATOM 616 N N . ARG A 1 82 ? 3.885 -7.846 -17.305 1.00 92.62 82 ARG A N 1
ATOM 617 C CA . ARG A 1 82 ? 4.718 -7.300 -18.392 1.00 92.62 82 ARG A CA 1
ATOM 618 C C . ARG A 1 82 ? 3.865 -6.933 -19.603 1.00 92.62 82 ARG A C 1
ATOM 620 O O . ARG A 1 82 ? 4.081 -5.871 -20.173 1.00 92.62 82 ARG A O 1
ATOM 627 N N . GLU A 1 83 ? 2.903 -7.779 -19.960 1.00 94.38 83 GLU A N 1
ATOM 628 C CA . GLU A 1 83 ? 1.971 -7.542 -21.068 1.00 94.38 83 GLU A CA 1
ATOM 629 C C . GLU A 1 83 ? 1.087 -6.319 -20.802 1.00 94.38 83 GLU A C 1
ATOM 631 O O . GLU A 1 83 ? 1.012 -5.429 -21.646 1.00 94.38 83 GLU A O 1
ATOM 636 N N . THR A 1 84 ? 0.518 -6.200 -19.599 1.00 94.88 84 THR A N 1
ATOM 637 C CA . THR A 1 84 ? -0.242 -5.011 -19.185 1.00 94.88 84 THR A CA 1
ATOM 638 C C . THR A 1 84 ? 0.607 -3.744 -19.266 1.00 94.88 84 THR A C 1
ATOM 640 O O . THR A 1 84 ? 0.137 -2.719 -19.752 1.00 94.88 84 THR A O 1
ATOM 643 N N . LEU A 1 85 ? 1.872 -3.787 -18.827 1.00 92.50 85 LEU A N 1
ATOM 644 C CA . LEU A 1 85 ? 2.766 -2.629 -18.935 1.00 92.50 85 LEU A CA 1
ATOM 645 C C . LEU A 1 85 ? 3.076 -2.271 -20.388 1.00 92.50 85 LEU A C 1
ATOM 647 O O . LEU A 1 85 ? 3.060 -1.090 -20.721 1.00 92.50 85 LEU A O 1
ATOM 651 N N . ALA A 1 86 ? 3.330 -3.262 -21.244 1.00 91.50 86 ALA A N 1
ATOM 652 C CA . ALA A 1 86 ? 3.545 -3.033 -22.669 1.00 91.50 86 ALA A CA 1
ATOM 653 C C . ALA A 1 86 ? 2.323 -2.362 -23.318 1.00 91.50 86 ALA A C 1
ATOM 655 O O . ALA A 1 86 ? 2.486 -1.346 -23.990 1.00 91.50 86 ALA A O 1
ATOM 656 N N . ALA A 1 87 ? 1.113 -2.850 -23.029 1.00 94.31 87 ALA A N 1
ATOM 657 C CA . ALA A 1 87 ? -0.127 -2.264 -23.535 1.00 94.31 87 ALA A CA 1
ATOM 658 C C . ALA A 1 87 ? -0.331 -0.815 -23.054 1.00 94.31 87 ALA A C 1
ATOM 660 O O . ALA A 1 87 ? -0.667 0.057 -23.849 1.00 94.31 87 ALA A O 1
ATOM 661 N N . VAL A 1 88 ? -0.063 -0.523 -21.774 1.00 93.06 88 VAL A N 1
ATOM 662 C CA . VAL A 1 88 ? -0.161 0.846 -21.228 1.00 93.06 88 VAL A CA 1
ATOM 663 C C . VAL A 1 88 ? 0.850 1.796 -21.876 1.00 93.06 88 VAL A C 1
ATOM 665 O O . VAL A 1 88 ? 0.544 2.971 -22.083 1.00 93.06 88 VAL A O 1
ATOM 668 N N . LEU A 1 89 ? 2.066 1.327 -22.166 1.00 91.25 89 LEU A N 1
ATOM 669 C CA . LEU A 1 89 ? 3.067 2.133 -22.866 1.00 91.25 89 LEU A CA 1
ATOM 670 C C . LEU A 1 89 ? 2.638 2.410 -24.307 1.00 91.25 89 LEU A C 1
ATOM 672 O O . LEU A 1 89 ? 2.682 3.563 -24.730 1.00 91.25 89 LEU A O 1
ATOM 676 N N . GLU A 1 90 ? 2.168 1.385 -25.018 1.00 94.25 90 GLU A N 1
ATOM 677 C CA . GLU A 1 90 ? 1.668 1.497 -26.389 1.00 94.25 90 GLU A CA 1
ATOM 678 C C . GLU A 1 90 ? 0.491 2.475 -26.487 1.00 94.25 90 GLU A C 1
ATOM 680 O O . GLU A 1 90 ? 0.545 3.411 -27.284 1.00 94.25 90 GLU A O 1
ATOM 685 N N . GLU A 1 91 ? -0.515 2.337 -25.617 1.00 95.31 91 GLU A N 1
ATOM 686 C CA . GLU A 1 91 ? -1.674 3.240 -25.543 1.00 95.31 91 GLU A CA 1
ATOM 687 C C . GLU A 1 91 ? -1.248 4.705 -25.354 1.00 95.31 91 GLU A C 1
ATOM 689 O O . GLU A 1 91 ? -1.863 5.628 -25.889 1.00 95.31 91 GLU A O 1
ATOM 694 N N . ARG A 1 92 ? -0.160 4.930 -24.612 1.00 92.12 92 ARG A N 1
ATOM 695 C CA . ARG A 1 92 ? 0.383 6.264 -24.326 1.00 92.12 92 ARG A CA 1
ATOM 696 C C . ARG A 1 92 ? 1.406 6.744 -25.355 1.00 92.12 92 ARG A C 1
ATOM 698 O O . ARG A 1 92 ? 1.935 7.842 -25.191 1.00 92.12 92 ARG A O 1
ATOM 705 N N . GLY A 1 93 ? 1.715 5.946 -26.378 1.00 92.44 93 GLY A N 1
ATOM 706 C CA . GLY A 1 93 ? 2.763 6.246 -27.356 1.00 92.44 93 GLY A CA 1
ATOM 707 C C . GLY A 1 93 ? 4.167 6.327 -26.745 1.00 92.44 93 GLY A C 1
ATOM 708 O O . GLY A 1 93 ? 5.020 7.057 -27.247 1.00 92.44 93 GLY A O 1
ATOM 709 N N . LEU A 1 94 ? 4.406 5.622 -25.638 1.00 89.38 94 LEU A N 1
ATOM 710 C CA . LEU A 1 94 ? 5.680 5.585 -24.924 1.00 89.38 94 LEU A CA 1
ATOM 711 C C . LEU A 1 94 ? 6.443 4.300 -25.254 1.00 89.38 94 LEU A C 1
ATOM 713 O O . LEU A 1 94 ? 5.852 3.257 -25.512 1.00 89.38 94 LEU A O 1
ATOM 717 N N . GLN A 1 95 ? 7.770 4.369 -25.195 1.00 82.25 95 GLN A N 1
ATOM 718 C CA . GLN A 1 95 ? 8.649 3.203 -25.295 1.00 82.25 95 GLN A CA 1
ATOM 719 C C . GLN A 1 95 ? 9.380 3.006 -23.967 1.00 82.25 95 GLN A C 1
ATOM 721 O O . GLN A 1 95 ? 9.743 3.980 -23.303 1.00 82.25 95 GLN A O 1
ATOM 726 N N . ALA A 1 96 ? 9.576 1.752 -23.555 1.00 78.12 96 ALA A N 1
ATOM 727 C CA . ALA A 1 96 ? 10.157 1.426 -22.249 1.00 78.12 96 ALA A CA 1
ATOM 728 C C . ALA A 1 96 ? 11.595 1.954 -22.080 1.00 78.12 96 ALA A C 1
ATOM 730 O O . ALA A 1 96 ? 11.992 2.306 -20.974 1.00 78.12 96 ALA A O 1
ATOM 731 N N . ASP A 1 97 ? 12.360 2.037 -23.168 1.00 83.56 97 ASP A N 1
ATOM 732 C CA . ASP A 1 97 ? 13.720 2.587 -23.216 1.00 83.56 97 ASP A CA 1
ATOM 733 C C . ASP A 1 97 ? 13.760 4.123 -23.334 1.00 83.56 97 ASP A C 1
ATOM 735 O O . ASP A 1 97 ? 14.814 4.731 -23.146 1.00 83.56 97 ASP A O 1
ATOM 739 N N . ALA A 1 98 ? 12.613 4.759 -23.592 1.00 82.44 98 ALA A N 1
ATOM 740 C CA . ALA A 1 98 ? 12.473 6.204 -23.759 1.00 82.44 98 ALA A CA 1
ATOM 741 C C . ALA A 1 98 ? 11.905 6.922 -22.518 1.00 82.44 98 ALA A C 1
ATOM 743 O O . ALA A 1 98 ? 11.799 8.150 -22.513 1.00 82.44 98 ALA A O 1
ATOM 744 N N . ILE A 1 99 ? 11.539 6.190 -21.459 1.00 81.81 99 ILE A N 1
ATOM 745 C CA . ILE A 1 99 ? 11.030 6.759 -20.203 1.00 81.81 99 ILE A CA 1
ATOM 746 C C . ILE A 1 99 ? 12.062 6.667 -19.075 1.00 81.81 99 ILE A C 1
ATOM 748 O O . ILE A 1 99 ? 12.849 5.733 -18.988 1.00 81.81 99 ILE A O 1
ATOM 752 N N . GLY A 1 100 ? 12.018 7.617 -18.138 1.00 81.25 100 GLY A N 1
ATOM 753 C CA . GLY A 1 100 ? 12.891 7.599 -16.954 1.00 81.25 100 GLY A CA 1
ATOM 754 C C . GLY A 1 100 ? 12.505 6.571 -15.879 1.00 81.25 100 GLY A C 1
ATOM 755 O O . GLY A 1 100 ? 13.212 6.449 -14.880 1.00 81.25 100 GLY A O 1
ATOM 756 N N . THR A 1 101 ? 11.381 5.864 -16.042 1.00 85.25 101 THR A N 1
ATOM 757 C CA . THR A 1 101 ? 10.931 4.822 -15.106 1.00 85.25 101 THR A CA 1
ATOM 758 C C . THR A 1 101 ? 11.527 3.486 -15.516 1.00 85.25 101 THR A C 1
ATOM 760 O O . THR A 1 101 ? 11.296 3.022 -16.628 1.00 85.25 101 THR A O 1
ATOM 763 N N . ARG A 1 102 ? 12.264 2.843 -14.609 1.00 87.75 102 ARG A N 1
ATOM 764 C CA . ARG A 1 102 ? 12.826 1.511 -14.856 1.00 87.75 102 ARG A CA 1
ATOM 765 C C . ARG A 1 102 ? 11.707 0.470 -14.814 1.00 87.75 102 ARG A C 1
ATOM 767 O O . ARG A 1 102 ? 10.850 0.525 -13.935 1.00 87.75 102 ARG A O 1
ATOM 774 N N . ILE A 1 103 ? 11.728 -0.491 -15.731 1.00 88.06 103 ILE A N 1
ATOM 775 C CA . ILE A 1 103 ? 10.820 -1.643 -15.713 1.00 88.06 103 ILE A CA 1
ATOM 776 C C . ILE A 1 103 ? 11.659 -2.889 -15.472 1.00 88.06 103 ILE A C 1
ATOM 778 O O . ILE A 1 103 ? 12.536 -3.220 -16.266 1.00 88.06 103 ILE A O 1
ATOM 782 N N . GLU A 1 104 ? 11.402 -3.572 -14.360 1.00 90.50 104 GLU A N 1
ATOM 783 C CA . GLU A 1 104 ? 12.236 -4.676 -13.883 1.00 90.50 104 GLU A CA 1
ATOM 784 C C . GLU A 1 104 ? 11.424 -5.903 -13.515 1.00 90.50 104 GLU A C 1
ATOM 786 O O . GLU A 1 104 ? 10.220 -5.844 -13.275 1.00 90.50 104 GLU A O 1
ATOM 791 N N . ARG A 1 105 ? 12.093 -7.052 -13.445 1.00 91.81 105 ARG A N 1
ATOM 792 C CA . ARG A 1 105 ? 11.512 -8.232 -12.816 1.00 91.81 105 ARG A CA 1
ATOM 793 C C . ARG A 1 105 ? 11.537 -8.059 -11.298 1.00 91.81 105 ARG A C 1
ATOM 795 O O . ARG A 1 105 ? 12.552 -7.656 -10.739 1.00 91.81 105 ARG A O 1
ATOM 802 N N . LEU A 1 106 ? 10.435 -8.399 -10.627 1.00 91.56 106 LEU A N 1
ATOM 803 C CA . LEU A 1 106 ? 10.455 -8.539 -9.172 1.00 91.56 106 LEU A CA 1
ATOM 804 C C . LEU A 1 106 ? 11.117 -9.868 -8.796 1.00 91.56 106 LEU A C 1
ATOM 806 O O . LEU A 1 106 ? 10.526 -10.924 -9.014 1.00 91.56 106 LEU A O 1
ATOM 810 N N . ASP A 1 107 ? 12.310 -9.818 -8.210 1.00 88.75 107 ASP A N 1
ATOM 811 C CA . ASP A 1 107 ? 12.962 -11.023 -7.683 1.00 88.75 107 ASP A CA 1
ATOM 812 C C . ASP A 1 107 ? 12.532 -11.313 -6.242 1.00 88.75 107 ASP A C 1
ATOM 814 O O . ASP A 1 107 ? 12.164 -12.436 -5.895 1.00 88.75 107 ASP A O 1
ATOM 818 N N . ARG A 1 108 ? 12.565 -10.289 -5.382 1.00 90.81 108 ARG A N 1
ATOM 819 C CA . ARG A 1 108 ? 12.141 -10.386 -3.984 1.00 90.81 108 ARG A CA 1
ATOM 820 C C . ARG A 1 108 ? 11.707 -9.028 -3.444 1.00 90.81 108 ARG A C 1
ATOM 822 O O . ARG A 1 108 ? 12.259 -7.996 -3.819 1.00 90.81 108 ARG A O 1
ATOM 829 N N . PHE A 1 109 ? 10.753 -9.066 -2.521 1.00 93.81 109 PHE A N 1
ATOM 830 C CA . PHE A 1 109 ? 10.305 -7.931 -1.726 1.00 93.81 109 PHE A CA 1
ATOM 831 C C . PHE A 1 109 ? 10.598 -8.204 -0.251 1.00 93.81 109 PHE A C 1
ATOM 833 O O . PHE A 1 109 ? 10.269 -9.277 0.257 1.00 93.81 109 PHE A O 1
ATOM 840 N N . TYR A 1 110 ? 11.209 -7.239 0.426 1.00 94.56 110 TYR A N 1
ATOM 841 C CA . TYR A 1 110 ? 11.472 -7.285 1.860 1.00 94.56 110 TYR A CA 1
ATOM 842 C C . TYR A 1 110 ? 10.606 -6.227 2.545 1.00 94.56 110 TYR A C 1
ATOM 844 O O . TYR A 1 110 ? 10.801 -5.046 2.253 1.00 94.56 110 TYR A O 1
ATOM 852 N N . PRO A 1 111 ? 9.657 -6.602 3.421 1.00 96.44 111 PRO A N 1
ATOM 853 C CA . PRO A 1 111 ? 8.907 -5.624 4.200 1.00 96.44 111 PRO A CA 1
ATOM 854 C C . PRO A 1 111 ? 9.853 -4.694 4.963 1.00 96.44 111 PRO A C 1
ATOM 856 O O . PRO A 1 111 ? 10.852 -5.149 5.521 1.00 96.44 111 PRO A O 1
ATOM 859 N N . ALA A 1 112 ? 9.543 -3.400 4.959 1.00 95.81 112 ALA A N 1
ATOM 860 C CA . ALA A 1 112 ? 10.199 -2.450 5.845 1.00 95.81 112 ALA A CA 1
ATOM 861 C C . ALA A 1 112 ? 9.731 -2.681 7.285 1.00 95.81 112 ALA A C 1
ATOM 863 O O . ALA A 1 112 ? 8.682 -3.289 7.521 1.00 95.81 112 ALA A O 1
ATOM 864 N N . GLU A 1 113 ? 10.509 -2.156 8.222 1.00 97.00 113 GLU A N 1
ATOM 865 C CA . GLU A 1 113 ? 10.247 -2.174 9.654 1.00 97.00 113 GLU A CA 1
ATOM 866 C C . GLU A 1 113 ? 8.834 -1.675 9.989 1.00 97.00 113 GLU A C 1
ATOM 868 O O . GLU A 1 113 ? 8.261 -0.843 9.284 1.00 97.00 113 GLU A O 1
ATOM 873 N N . ASP A 1 114 ? 8.255 -2.154 11.087 1.00 97.25 114 ASP A N 1
ATOM 874 C CA . ASP A 1 114 ? 6.823 -1.962 11.338 1.00 97.25 114 ASP A CA 1
ATOM 875 C C . ASP A 1 114 ? 6.414 -0.497 11.539 1.00 97.25 114 ASP A C 1
ATOM 877 O O . ASP A 1 114 ? 5.327 -0.097 11.114 1.00 97.25 114 ASP A O 1
ATOM 881 N N . TYR A 1 115 ? 7.312 0.341 12.068 1.00 95.19 115 TYR A N 1
ATOM 882 C CA . TYR A 1 115 ? 7.087 1.785 12.207 1.00 95.19 115 TYR A CA 1
ATOM 883 C C . TYR A 1 115 ? 6.961 2.518 10.859 1.00 95.19 115 TYR A C 1
ATOM 885 O O . TYR A 1 115 ? 6.443 3.634 10.803 1.00 95.19 115 TYR A O 1
ATOM 893 N N . HIS A 1 116 ? 7.413 1.909 9.760 1.00 97.50 116 HIS A N 1
ATOM 894 C CA . HIS A 1 116 ? 7.225 2.440 8.414 1.00 97.50 116 HIS A CA 1
ATOM 895 C C . HIS A 1 116 ? 5.851 2.111 7.825 1.00 97.50 116 HIS A C 1
ATOM 897 O O . HIS A 1 116 ? 5.406 2.806 6.908 1.00 97.50 116 HIS A O 1
ATOM 903 N N . GLN A 1 117 ? 5.187 1.070 8.329 1.00 98.50 117 GLN A N 1
ATOM 904 C CA . GLN A 1 117 ? 3.893 0.614 7.833 1.00 98.50 117 GLN A CA 1
ATOM 905 C C . GLN A 1 117 ? 2.790 1.548 8.321 1.00 98.50 117 GLN A C 1
ATOM 907 O O . GLN A 1 117 ? 2.728 1.851 9.513 1.00 98.50 117 GLN A O 1
ATOM 912 N N . LYS A 1 118 ? 1.895 1.973 7.416 1.00 98.50 118 LYS A N 1
ATOM 913 C CA . LYS A 1 118 ? 0.737 2.816 7.762 1.00 98.50 118 LYS A CA 1
ATOM 914 C C . LYS A 1 118 ? 1.145 4.088 8.523 1.00 98.50 118 LYS A C 1
ATOM 916 O O . LYS A 1 118 ? 0.519 4.476 9.507 1.00 98.50 118 LYS A O 1
ATOM 921 N N . HIS A 1 119 ? 2.226 4.724 8.071 1.00 98.25 119 HIS A N 1
ATOM 922 C CA . HIS A 1 119 ? 2.886 5.824 8.777 1.00 98.25 119 HIS A CA 1
ATOM 923 C C . HIS A 1 119 ? 1.936 6.970 9.175 1.00 98.25 119 HIS A C 1
ATOM 925 O O . HIS A 1 119 ? 1.965 7.427 10.317 1.00 98.25 119 HIS A O 1
ATOM 931 N N . SER A 1 120 ? 1.064 7.421 8.268 1.00 97.88 120 SER A N 1
ATOM 932 C CA . SER A 1 120 ? 0.125 8.517 8.549 1.00 97.88 120 SER A CA 1
ATOM 933 C C . SER A 1 120 ? -0.930 8.116 9.581 1.00 97.88 120 SER A C 1
ATOM 935 O O . SER A 1 120 ? -1.270 8.918 10.449 1.00 97.88 120 SER A O 1
ATOM 937 N N . LEU A 1 121 ? -1.414 6.869 9.532 1.00 97.69 121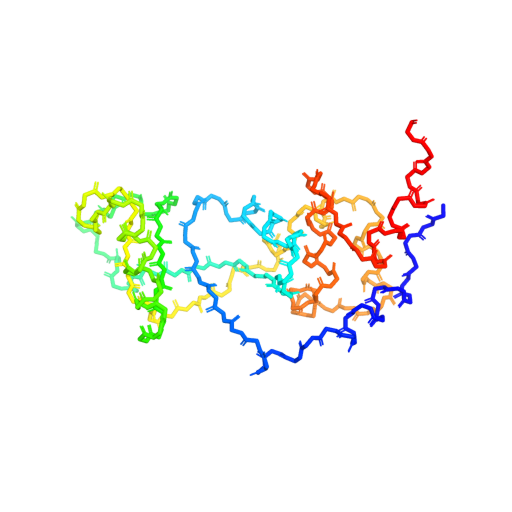 LEU A N 1
ATOM 938 C CA . LEU A 1 121 ? -2.339 6.322 10.530 1.00 97.69 121 LEU A CA 1
ATOM 939 C C . LEU A 1 121 ? -1.710 6.324 11.923 1.00 97.69 121 LEU A C 1
ATOM 941 O O . LEU A 1 121 ? -2.317 6.847 12.856 1.00 97.69 121 LEU A O 1
ATOM 945 N N . ARG A 1 122 ? -0.483 5.801 12.049 1.00 96.19 122 ARG A N 1
ATOM 946 C CA . ARG A 1 122 ? 0.249 5.744 13.326 1.00 96.19 122 ARG A CA 1
ATOM 947 C C . ARG A 1 122 ? 0.498 7.134 13.916 1.00 96.19 122 ARG A C 1
ATOM 949 O O . ARG A 1 122 ? 0.462 7.304 15.129 1.00 96.19 122 ARG A O 1
ATOM 956 N N . GLY A 1 123 ? 0.724 8.130 13.057 1.00 93.75 123 GLY A N 1
ATOM 957 C CA . GLY A 1 123 ? 0.915 9.526 13.455 1.00 93.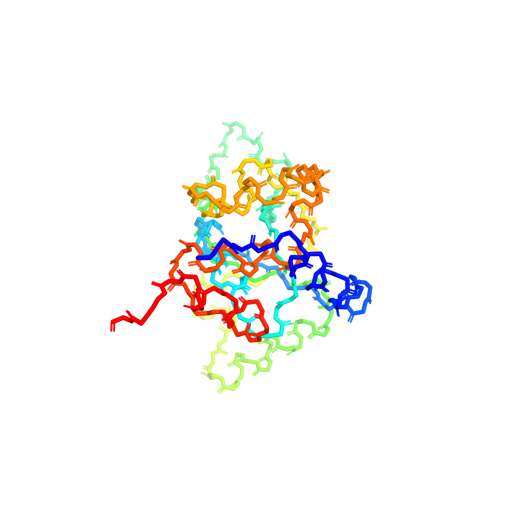75 123 GLY A CA 1
ATOM 958 C C . GLY A 1 123 ? -0.374 10.302 13.751 1.00 93.75 123 GLY A C 1
ATOM 959 O O . GLY A 1 123 ? -0.289 11.440 14.209 1.00 93.75 123 GLY A O 1
ATOM 960 N N . THR A 1 124 ? -1.558 9.733 13.494 1.00 93.44 124 THR A N 1
ATOM 961 C CA . THR A 1 124 ? -2.839 10.442 13.634 1.00 93.44 124 THR A CA 1
ATOM 962 C C . THR A 1 124 ? -3.551 10.068 14.937 1.00 93.44 124 THR A C 1
ATOM 964 O O . THR A 1 124 ? -3.974 8.916 15.102 1.00 93.44 124 THR A O 1
ATOM 967 N N . PRO A 1 125 ? -3.773 11.034 15.850 1.00 90.81 125 PRO A N 1
ATOM 968 C CA . PRO A 1 125 ? -4.485 10.782 17.096 1.00 90.81 125 PRO A CA 1
ATOM 969 C C . PRO A 1 125 ? -5.877 10.171 16.882 1.00 90.81 125 PRO A C 1
ATOM 971 O O . PRO A 1 125 ? -6.684 10.648 16.077 1.00 90.81 125 PRO A O 1
ATOM 974 N N . GLY A 1 126 ? -6.164 9.116 17.644 1.00 89.88 126 GLY A N 1
ATOM 975 C CA . GLY A 1 126 ? -7.462 8.439 17.646 1.00 89.88 126 GLY A CA 1
ATOM 976 C C . GLY A 1 126 ? -7.691 7.439 16.509 1.00 89.88 126 GLY A C 1
ATOM 977 O O . GLY A 1 126 ? -8.795 6.916 16.421 1.00 89.88 126 GLY A O 1
ATOM 978 N N . LEU A 1 127 ? -6.699 7.162 15.650 1.00 93.62 127 LEU A N 1
ATOM 979 C CA . LEU A 1 127 ? -6.774 6.040 14.700 1.00 93.62 127 LEU A CA 1
ATOM 980 C C . LEU A 1 127 ? -6.056 4.794 15.222 1.00 93.62 127 LEU A C 1
ATOM 982 O O . LEU A 1 127 ? -6.691 3.751 15.334 1.00 93.62 127 LEU A O 1
ATOM 986 N N . GLN A 1 128 ? -4.775 4.903 15.596 1.00 94.00 128 GLN A N 1
ATOM 987 C CA . GLN A 1 128 ? -4.012 3.783 16.170 1.00 94.00 128 GLN A CA 1
ATOM 988 C C . GLN A 1 128 ? -4.707 3.126 17.384 1.00 94.00 128 GLN A C 1
ATOM 990 O O . GLN A 1 128 ? -4.820 1.902 17.377 1.00 94.00 128 GLN A O 1
ATOM 995 N N . PRO A 1 129 ? -5.285 3.879 18.350 1.00 95.25 129 PRO A N 1
ATOM 996 C CA . PRO A 1 129 ? -5.945 3.269 19.507 1.00 95.25 129 PRO A CA 1
ATOM 997 C C . PRO A 1 129 ? -7.096 2.315 19.161 1.00 95.25 129 PRO A C 1
ATOM 999 O O . PRO A 1 129 ? -7.367 1.392 19.920 1.00 95.25 129 PRO A O 1
ATOM 1002 N N . VAL A 1 130 ? -7.757 2.499 18.011 1.00 95.50 130 VAL A N 1
ATOM 1003 C CA . VAL A 1 130 ? -8.834 1.601 17.557 1.00 95.50 130 VAL A CA 1
ATOM 1004 C C . VAL A 1 130 ? -8.282 0.210 17.231 1.00 95.50 130 VAL A C 1
ATOM 1006 O O . VAL A 1 130 ? -8.933 -0.796 17.500 1.00 95.50 130 VAL A O 1
ATOM 1009 N N . PHE A 1 131 ? -7.076 0.142 16.664 1.00 97.00 131 PHE A N 1
ATOM 1010 C CA . PHE A 1 131 ? -6.393 -1.117 16.365 1.00 97.00 131 PHE A CA 1
ATOM 1011 C C . PHE A 1 131 ? -5.814 -1.758 17.624 1.00 97.00 131 PHE A C 1
ATOM 1013 O O . PHE A 1 131 ? -5.922 -2.973 17.787 1.00 97.00 131 PHE A O 1
ATOM 1020 N N . ASP A 1 132 ? -5.289 -0.940 18.537 1.00 95.94 132 ASP A N 1
ATOM 1021 C CA . ASP A 1 132 ? -4.801 -1.407 19.835 1.00 95.94 132 ASP A CA 1
ATOM 1022 C C . ASP A 1 132 ? -5.945 -2.049 20.649 1.00 95.94 132 ASP A C 1
ATOM 1024 O O . ASP A 1 132 ? -5.781 -3.133 21.204 1.00 95.94 132 ASP A O 1
ATOM 1028 N N . GLU A 1 133 ? -7.139 -1.439 20.657 1.00 96.50 133 GLU A N 1
ATOM 1029 C CA . GLU A 1 133 ? -8.342 -1.996 21.300 1.00 96.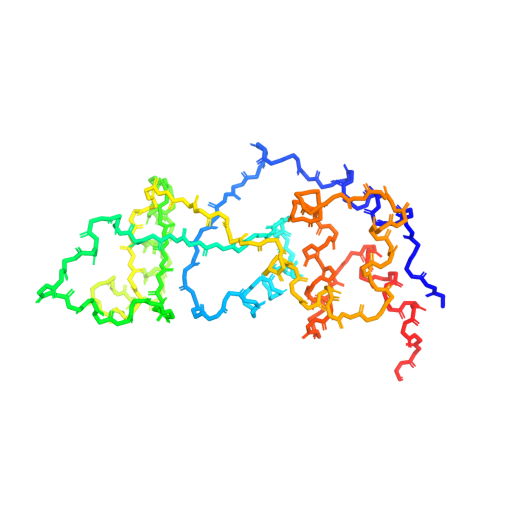50 133 GLU A CA 1
ATOM 1030 C C . GLU A 1 133 ? -8.799 -3.313 20.651 1.00 96.50 133 GLU A C 1
ATOM 1032 O O . GLU A 1 133 ? -9.245 -4.235 21.337 1.00 96.50 133 GLU A O 1
ATOM 1037 N N . LEU A 1 134 ? -8.660 -3.435 19.328 1.00 96.88 134 LEU A N 1
ATOM 1038 C CA . LEU A 1 134 ? -8.950 -4.677 18.608 1.00 96.88 134 LEU A CA 1
ATOM 1039 C C . LEU A 1 134 ? -7.910 -5.780 18.842 1.00 96.88 134 LEU A C 1
ATOM 1041 O O . LEU A 1 134 ? -8.168 -6.919 18.430 1.00 96.88 134 LEU A O 1
ATOM 1045 N N . GLY A 1 135 ? -6.789 -5.444 19.490 1.00 97.94 135 GLY A N 1
ATOM 1046 C CA . GLY A 1 135 ? -5.682 -6.337 19.807 1.00 97.94 135 GLY A CA 1
ATOM 1047 C C . GLY A 1 135 ? -4.759 -6.630 18.628 1.00 97.94 135 GLY A C 1
ATOM 1048 O O . GLY A 1 135 ? -4.163 -7.700 18.622 1.00 97.94 135 GLY A O 1
ATOM 1049 N N . TYR A 1 136 ? -4.682 -5.740 17.633 1.00 98.06 136 TYR A N 1
ATOM 1050 C CA . TYR A 1 136 ? -3.865 -5.970 16.439 1.00 98.06 136 TYR A CA 1
ATOM 1051 C C . TYR A 1 136 ? -2.386 -5.808 16.776 1.00 98.06 136 TYR A C 1
ATOM 1053 O O . TYR A 1 136 ? -1.979 -4.780 17.323 1.00 98.06 136 TYR A O 1
ATOM 1061 N N . ASP A 1 137 ? -1.577 -6.792 16.400 1.00 97.94 137 ASP A N 1
ATOM 1062 C CA . ASP A 1 137 ? -0.129 -6.640 16.360 1.00 97.94 137 ASP A CA 1
ATOM 1063 C C . ASP A 1 137 ? 0.339 -5.891 15.095 1.00 97.94 137 ASP A C 1
ATOM 1065 O O . ASP A 1 137 ? -0.441 -5.510 14.216 1.00 97.94 137 ASP A O 1
ATOM 1069 N N . ASP A 1 138 ? 1.640 -5.611 15.010 1.00 97.75 138 ASP A N 1
ATOM 1070 C CA . ASP A 1 138 ? 2.213 -4.872 13.885 1.00 97.75 138 ASP A CA 1
ATOM 1071 C C . ASP A 1 138 ? 2.033 -5.583 12.522 1.00 97.75 138 ASP A C 1
ATOM 1073 O O . ASP A 1 138 ? 1.644 -4.921 11.549 1.00 97.75 138 ASP A O 1
ATOM 1077 N N . PRO A 1 139 ? 2.271 -6.906 12.400 1.00 97.69 139 PRO A N 1
ATOM 1078 C CA . PRO A 1 139 ? 1.896 -7.671 11.213 1.00 97.69 139 PRO A CA 1
ATOM 1079 C C . PRO A 1 139 ? 0.412 -7.575 10.839 1.00 97.69 139 PRO A C 1
ATOM 1081 O O . PRO A 1 139 ? 0.104 -7.385 9.660 1.00 97.69 139 PRO A O 1
ATOM 1084 N N . GLU A 1 140 ? -0.501 -7.679 11.803 1.00 97.88 140 GLU A N 1
ATOM 1085 C CA . GLU A 1 140 ? -1.944 -7.566 11.575 1.00 97.88 140 GLU A CA 1
ATOM 1086 C C . GLU A 1 140 ? -2.322 -6.160 11.096 1.00 97.88 140 GLU A C 1
ATOM 1088 O O . GLU A 1 140 ? -3.030 -6.013 10.097 1.00 97.88 140 GLU A O 1
ATOM 1093 N N . LEU A 1 141 ? -1.780 -5.111 11.722 1.00 98.25 141 LEU A N 1
ATOM 1094 C CA . LEU A 1 141 ? -1.971 -3.727 11.283 1.00 98.25 141 LEU A CA 1
ATOM 1095 C C . LEU A 1 141 ? -1.411 -3.496 9.871 1.00 98.25 141 LEU A C 1
ATOM 1097 O O . LEU A 1 141 ? -2.022 -2.798 9.055 1.00 98.25 141 LEU A O 1
ATOM 1101 N N . ARG A 1 142 ? -0.252 -4.085 9.551 1.00 98.06 142 ARG A N 1
ATOM 1102 C CA . ARG A 1 142 ? 0.342 -3.998 8.212 1.00 98.06 142 ARG A CA 1
ATOM 1103 C C . ARG A 1 142 ? -0.584 -4.599 7.158 1.00 98.06 142 ARG A C 1
ATOM 1105 O O . ARG A 1 142 ? -0.748 -3.985 6.102 1.00 98.06 142 ARG A O 1
ATOM 1112 N N . GLU A 1 143 ? -1.174 -5.759 7.425 1.00 97.75 143 GLU A N 1
ATOM 1113 C CA . GLU A 1 143 ? -1.999 -6.493 6.458 1.00 97.75 143 GLU A CA 1
ATOM 1114 C C . GLU A 1 143 ? -3.496 -6.124 6.508 1.00 97.75 143 GLU A C 1
ATOM 1116 O O . GLU A 1 143 ? -4.262 -6.594 5.666 1.00 97.75 143 GLU A O 1
ATOM 1121 N N . SER A 1 144 ? -3.921 -5.259 7.435 1.00 98.25 144 SER A N 1
ATOM 1122 C CA . SER A 1 144 ? -5.306 -4.790 7.566 1.00 98.25 144 SER A CA 1
ATOM 1123 C C . SER A 1 144 ? -5.755 -3.929 6.365 1.00 98.25 144 SER A C 1
ATOM 1125 O O . SER A 1 144 ? -5.174 -2.863 6.102 1.00 98.25 144 SER A O 1
ATOM 1127 N N . PRO A 1 145 ? -6.810 -4.345 5.633 1.00 98.12 145 PRO A N 1
ATOM 1128 C CA . PRO A 1 145 ? -7.464 -3.528 4.608 1.00 98.12 145 PRO A CA 1
ATOM 1129 C C . PRO A 1 145 ? -7.946 -2.166 5.122 1.00 98.12 145 PRO A C 1
ATOM 1131 O O . PRO A 1 145 ? -7.698 -1.131 4.498 1.00 98.12 145 PRO A O 1
ATOM 1134 N N . ALA A 1 146 ? -8.579 -2.142 6.294 1.00 97.81 146 ALA A N 1
ATOM 1135 C CA . ALA A 1 146 ? -9.055 -0.932 6.941 1.00 97.81 146 ALA A CA 1
ATOM 1136 C C . ALA A 1 146 ? -7.889 -0.015 7.303 1.00 97.81 146 ALA A C 1
ATOM 1138 O O . ALA A 1 146 ? -7.983 1.191 7.082 1.00 97.81 146 ALA A O 1
ATOM 1139 N N . ALA A 1 147 ? -6.765 -0.556 7.784 1.00 98.25 147 ALA A N 1
ATOM 1140 C CA . ALA A 1 147 ? -5.576 0.246 8.052 1.00 98.25 147 ALA A CA 1
ATOM 1141 C C . ALA A 1 147 ? -5.029 0.902 6.775 1.00 98.25 147 ALA A C 1
ATOM 1143 O O . ALA A 1 147 ? -4.626 2.063 6.817 1.00 98.25 147 ALA A O 1
ATOM 1144 N N . ALA A 1 148 ? -5.059 0.217 5.622 1.00 98.50 148 ALA A N 1
ATOM 1145 C CA . ALA A 1 148 ? -4.673 0.817 4.339 1.00 98.50 148 ALA A CA 1
ATOM 1146 C C . ALA A 1 148 ? -5.575 2.006 3.975 1.00 98.50 148 ALA A C 1
ATOM 1148 O O . ALA A 1 148 ? -5.073 3.078 3.626 1.00 98.50 148 ALA A O 1
ATOM 1149 N N . LYS A 1 149 ? -6.895 1.855 4.142 1.00 98.19 149 LYS A N 1
ATOM 1150 C CA . LYS A 1 149 ? -7.857 2.946 3.929 1.00 98.19 149 LYS A CA 1
ATOM 1151 C C . LYS A 1 149 ? -7.624 4.107 4.890 1.00 98.19 149 LYS A C 1
ATOM 1153 O O . LYS A 1 149 ? -7.505 5.253 4.465 1.00 98.19 149 LYS A O 1
ATOM 1158 N N . LEU A 1 150 ? -7.515 3.817 6.181 1.00 97.38 150 LEU A N 1
ATOM 1159 C CA . LEU A 1 150 ? -7.366 4.822 7.232 1.00 97.38 150 LEU A CA 1
ATOM 1160 C C . LEU A 1 150 ? -6.024 5.552 7.165 1.00 97.38 150 LEU A C 1
ATOM 1162 O O . LEU A 1 150 ? -5.970 6.733 7.492 1.00 97.38 150 LEU A O 1
ATOM 1166 N N . ASN A 1 151 ? -4.966 4.900 6.685 1.00 98.44 151 ASN A N 1
ATOM 1167 C CA . ASN A 1 151 ? -3.697 5.555 6.376 1.00 98.44 151 ASN A CA 1
ATOM 1168 C C . ASN A 1 151 ? -3.837 6.564 5.229 1.00 98.44 151 ASN A C 1
ATOM 1170 O O . ASN A 1 151 ? -3.281 7.658 5.305 1.00 98.44 151 ASN A O 1
ATOM 1174 N N . GLY A 1 152 ? -4.625 6.227 4.204 1.00 97.75 152 GLY A N 1
ATOM 1175 C CA . GLY A 1 152 ? -5.007 7.158 3.145 1.00 97.75 152 GLY A CA 1
ATOM 1176 C C . GLY A 1 152 ? -5.803 8.354 3.666 1.00 97.75 152 GLY A C 1
ATOM 1177 O O . GLY A 1 152 ? -5.421 9.498 3.423 1.00 97.75 152 GLY A O 1
ATOM 1178 N N . TYR A 1 153 ? -6.847 8.096 4.457 1.00 96.44 153 TYR A N 1
ATOM 1179 C CA . TYR A 1 153 ? -7.640 9.142 5.111 1.00 96.44 153 TYR A CA 1
ATOM 1180 C C . TYR A 1 153 ? -6.784 10.066 5.988 1.00 96.44 153 TYR A C 1
ATOM 1182 O O . TYR A 1 153 ? -6.881 11.286 5.886 1.00 96.44 153 TYR A O 1
ATOM 1190 N N . ALA A 1 154 ? -5.902 9.497 6.814 1.00 96.06 154 ALA A N 1
ATOM 1191 C CA . ALA A 1 154 ? -4.979 10.239 7.671 1.00 96.06 154 ALA A CA 1
ATOM 1192 C C . ALA A 1 154 ? -4.034 11.165 6.884 1.00 96.06 154 ALA A C 1
ATOM 1194 O O . ALA A 1 154 ? -3.620 12.203 7.393 1.00 96.06 154 ALA A O 1
ATOM 1195 N N . ALA A 1 155 ? -3.712 10.811 5.638 1.00 96.38 155 ALA A N 1
ATOM 1196 C CA . ALA A 1 155 ? -2.927 11.640 4.727 1.00 96.38 155 ALA A CA 1
ATOM 1197 C C . ALA A 1 155 ? -3.768 12.661 3.931 1.00 96.38 155 ALA A C 1
ATOM 1199 O O . ALA A 1 155 ? -3.224 13.360 3.077 1.00 96.38 155 ALA A O 1
ATOM 1200 N N . GLY A 1 156 ? -5.076 12.758 4.193 1.00 95.31 156 GLY A N 1
ATOM 1201 C CA . GLY A 1 156 ? -5.987 13.693 3.529 1.00 95.31 156 GLY A CA 1
ATOM 1202 C C . GLY A 1 156 ? -6.566 13.192 2.205 1.00 95.31 156 GLY A C 1
ATOM 1203 O O . GLY A 1 156 ? -7.016 14.005 1.400 1.00 95.31 156 GLY A O 1
ATOM 1204 N N . HIS A 1 157 ? -6.541 11.882 1.948 1.00 96.12 157 HIS A N 1
ATOM 1205 C CA . HIS A 1 157 ? -7.183 11.293 0.773 1.00 96.12 157 HIS A CA 1
ATOM 1206 C C . HIS A 1 157 ? -8.615 10.847 1.076 1.00 96.12 157 HIS A C 1
ATOM 1208 O O . HIS A 1 157 ? -8.896 10.311 2.148 1.00 96.12 157 HIS A O 1
ATOM 1214 N N . ASP A 1 158 ? -9.507 11.020 0.103 1.00 93.56 158 ASP A N 1
ATOM 1215 C CA . ASP A 1 158 ? -10.886 10.555 0.219 1.00 93.56 158 ASP A CA 1
ATOM 1216 C C . ASP A 1 158 ? -10.937 9.024 0.233 1.00 93.56 158 ASP A C 1
ATOM 1218 O O . ASP A 1 158 ? -10.306 8.347 -0.580 1.00 93.56 158 ASP A O 1
ATOM 1222 N N . VAL A 1 159 ? -11.716 8.480 1.164 1.00 93.06 159 VAL A N 1
ATOM 1223 C CA . VAL A 1 159 ? -11.950 7.042 1.307 1.00 93.06 159 VAL A CA 1
ATOM 1224 C C . VAL A 1 159 ? -13.425 6.788 1.058 1.00 93.06 159 VAL A C 1
ATOM 1226 O O . VAL A 1 159 ? -14.277 7.388 1.703 1.00 93.06 159 VAL A O 1
ATOM 1229 N N . GLY A 1 160 ? -13.728 5.893 0.121 1.00 88.56 160 GLY A N 1
ATOM 1230 C CA . GLY A 1 160 ? -15.098 5.507 -0.200 1.00 88.56 160 GLY A CA 1
ATOM 1231 C C . GLY A 1 160 ? -15.685 4.442 0.735 1.00 88.56 160 GLY A C 1
ATOM 1232 O O . GLY A 1 160 ? -15.061 3.966 1.686 1.00 88.56 160 GLY A O 1
ATOM 1233 N N . GLY A 1 161 ? -16.910 4.021 0.420 1.00 86.12 161 GLY A N 1
ATOM 1234 C CA . GLY A 1 161 ? -17.576 2.906 1.095 1.00 86.12 161 GLY A CA 1
ATOM 1235 C C . GLY A 1 161 ? -18.055 3.221 2.514 1.00 86.12 161 GLY A C 1
ATOM 1236 O O . GLY A 1 161 ? -18.217 4.372 2.915 1.00 86.12 161 GLY A O 1
ATOM 1237 N N . GLU A 1 162 ? -18.351 2.171 3.277 1.00 85.44 162 GLU A N 1
ATOM 1238 C CA . GLU A 1 162 ? -18.896 2.305 4.631 1.00 85.44 162 GLU A CA 1
ATOM 1239 C C . GLU A 1 162 ? -17.916 2.958 5.608 1.00 85.44 162 GLU A C 1
ATOM 1241 O O . GLU A 1 162 ? -18.315 3.820 6.393 1.00 85.44 162 GLU A O 1
ATOM 1246 N N . LEU A 1 163 ? -16.635 2.598 5.505 1.00 89.06 163 LEU A N 1
ATOM 1247 C CA . LEU A 1 163 ? -15.567 3.161 6.323 1.00 89.06 163 LEU A CA 1
ATOM 1248 C C . LEU A 1 163 ? -15.404 4.665 6.059 1.00 89.06 163 LEU A C 1
ATOM 1250 O O . LEU A 1 163 ? -15.359 5.44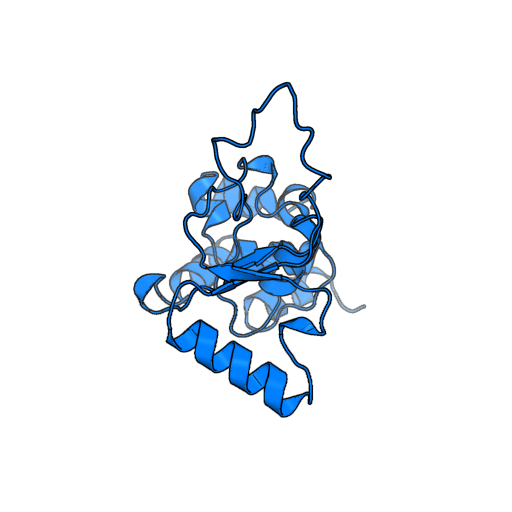6 7.004 1.00 89.06 163 LEU A O 1
ATOM 1254 N N . GLY A 1 164 ? -15.434 5.082 4.789 1.00 87.06 164 GLY A N 1
ATOM 1255 C CA . GLY A 1 164 ? -15.480 6.490 4.389 1.00 87.06 164 GLY A CA 1
ATOM 1256 C C . GLY A 1 164 ? -16.636 7.258 5.023 1.00 87.06 164 GLY A C 1
ATOM 1257 O O . GLY A 1 164 ? -16.433 8.239 5.738 1.00 87.06 164 GLY A O 1
ATOM 1258 N N . ARG A 1 165 ? -17.859 6.738 4.866 1.00 88.44 165 ARG A N 1
ATOM 1259 C CA . ARG A 1 165 ? -19.062 7.334 5.471 1.00 88.44 165 ARG A CA 1
ATOM 1260 C C . ARG A 1 165 ? -18.972 7.415 6.998 1.00 88.44 165 ARG A C 1
ATOM 1262 O O . ARG A 1 165 ? -19.521 8.336 7.599 1.00 88.44 165 ARG A O 1
ATOM 1269 N N . ALA A 1 166 ? -18.329 6.448 7.653 1.00 86.69 166 ALA A N 1
ATOM 1270 C CA . ALA A 1 166 ? -18.113 6.478 9.099 1.00 86.69 166 ALA A CA 1
ATOM 1271 C C . ALA A 1 166 ? -17.168 7.613 9.522 1.00 86.69 166 ALA A C 1
ATOM 1273 O O . ALA A 1 166 ? -17.416 8.268 10.537 1.00 86.69 166 ALA A O 1
ATOM 1274 N N . LEU A 1 167 ? -16.135 7.884 8.723 1.00 85.94 167 LEU A N 1
ATOM 1275 C CA . LEU A 1 167 ? -15.184 8.972 8.950 1.00 85.94 167 LEU A CA 1
ATOM 1276 C C . LEU A 1 167 ? -15.825 10.348 8.734 1.00 85.94 167 LEU A C 1
ATOM 1278 O O . LEU A 1 167 ? -15.629 11.247 9.549 1.00 85.94 167 LEU A O 1
ATOM 1282 N N . GLU A 1 168 ? -16.664 10.503 7.711 1.00 84.62 168 GLU A N 1
ATOM 1283 C CA . GLU A 1 168 ? -17.415 11.745 7.469 1.00 84.62 168 GLU A CA 1
ATOM 1284 C C . GLU A 1 168 ? -18.358 12.080 8.633 1.00 84.62 168 GLU A C 1
ATOM 1286 O O . GLU A 1 168 ? -18.372 13.208 9.128 1.00 84.62 168 GLU A O 1
ATOM 1291 N N . ARG A 1 169 ? -19.086 11.080 9.155 1.00 82.62 169 ARG A N 1
ATOM 1292 C CA . ARG A 1 169 ? -19.934 11.254 10.350 1.00 82.62 169 ARG A CA 1
ATOM 1293 C C . ARG A 1 169 ? -19.136 11.670 11.588 1.00 82.62 169 ARG A C 1
ATOM 1295 O O . ARG A 1 169 ? -19.691 12.311 12.480 1.00 82.62 169 ARG A O 1
ATOM 1302 N N . ARG A 1 170 ? -17.853 11.299 11.669 1.00 75.00 170 ARG A N 1
ATOM 1303 C CA . ARG A 1 170 ? -16.947 11.711 12.750 1.00 75.00 170 ARG A CA 1
ATOM 1304 C C . ARG A 1 170 ? -16.495 13.162 12.600 1.00 75.00 170 ARG A C 1
ATOM 1306 O O . ARG A 1 170 ? -16.442 13.855 13.613 1.00 75.00 170 ARG A O 1
ATOM 1313 N N . ALA A 1 171 ? -16.157 13.594 11.387 1.00 72.19 171 ALA A N 1
ATOM 1314 C CA . ALA A 1 171 ? -15.622 14.930 11.124 1.00 72.19 171 ALA A CA 1
ATOM 1315 C C . ALA A 1 171 ? -16.656 16.059 11.327 1.00 72.19 171 ALA A C 1
ATOM 1317 O O . ALA A 1 171 ? -16.263 17.193 11.585 1.00 72.19 171 ALA A O 1
ATOM 1318 N N . GLY A 1 172 ? -17.957 15.744 11.274 1.00 59.00 172 GLY A N 1
ATOM 1319 C CA . GLY A 1 172 ? -19.031 16.742 11.293 1.00 59.00 172 GLY A CA 1
ATOM 1320 C C . GLY A 1 172 ? -19.197 17.434 9.929 1.00 59.00 172 GLY A C 1
ATOM 1321 O O . GLY A 1 172 ? -18.382 17.218 9.030 1.00 59.00 172 GLY A O 1
ATOM 1322 N N . PRO A 1 173 ? -20.269 18.223 9.721 1.00 54.19 173 PRO A N 1
ATOM 1323 C CA . PRO A 1 173 ? -20.397 19.030 8.509 1.00 54.19 173 PRO A CA 1
ATOM 1324 C C . PRO A 1 173 ? -19.233 20.028 8.436 1.00 54.19 173 PRO A C 1
ATOM 1326 O O . PRO A 1 173 ? -18.924 20.678 9.436 1.00 54.19 173 PRO A O 1
ATOM 1329 N N . ARG A 1 174 ? -18.576 20.098 7.271 1.00 52.12 174 ARG A N 1
ATOM 1330 C CA . ARG A 1 174 ? -17.534 21.097 6.992 1.00 52.12 174 ARG A CA 1
ATOM 1331 C C . ARG A 1 174 ? -18.120 22.502 6.921 1.00 52.12 174 ARG A C 1
ATOM 1333 O O . ARG A 1 174 ? -19.253 22.626 6.402 1.00 52.12 174 ARG A O 1
#

Sequence (174 aa):
MELSPGIVREHDRAAPDPVATETATFGLGCFWGPDARFGALEGVVRTRVGYAGGTRDAHDPNRQVRKTQYQNVVFAATAAQRETLAAVLEERGLQADAIGTRIERLDRFYPAEDYHQKHSLRGTPGLQPVFDELGYDDPELRESPAAAKLNGYAAGHDVGGELGRALERRAGPR

Radius of gyration: 18.29 Å; chains: 1; bounding box: 56×36×49 Å

pLDDT: mean 88.34, std 13.93, range [43.53, 98.56]